Protein AF-A0A438CH50-F1 (af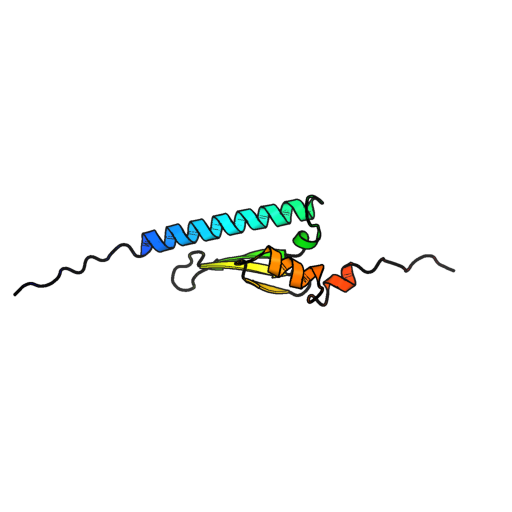db_monomer)

Foldseek 3Di:
DDDDDDDPPDPPVVLVVQLVVQVVLLVVLVVVLVCLVVVHPDVLSVQWHKDFDADPVPRGGPAIWIAGNQQRDIGGPPPVVVVSCVPQVVPPPVRNVVVPDPPPDDDDD

Mean predicted aligned error: 9.44 Å

Solvent-accessible surface area (backbone atoms only — not comparable to full-atom values): 6481 Å² total; per-residue (Å²): 139,88,78,84,82,80,72,86,75,65,64,65,60,58,52,51,54,48,21,52,53,33,52,56,52,40,53,54,46,45,50,50,20,53,33,7,67,72,69,43,72,66,53,74,38,51,45,42,44,63,42,78,38,57,32,90,88,77,62,45,44,69,42,46,31,33,29,30,78,70,75,69,49,74,42,68,46,89,50,49,70,57,50,49,40,50,34,56,74,72,46,72,36,84,53,51,62,64,70,67,53,75,88,84,79,88,82,79,135

Structure (mmCIF, N/CA/C/O backbone):
data_AF-A0A438CH50-F1
#
_entry.id   AF-A0A438CH50-F1
#
loop_
_atom_site.group_PDB
_atom_site.id
_atom_site.type_symbol
_atom_site.label_atom_id
_atom_site.label_alt_id
_atom_site.label_comp_id
_atom_site.label_asym_id
_atom_site.label_entity_id
_atom_site.label_seq_id
_atom_site.pdbx_PDB_ins_code
_atom_site.Cartn_x
_atom_site.Cartn_y
_atom_site.Cartn_z
_atom_site.occupancy
_atom_site.B_iso_or_equiv
_atom_site.auth_seq_id
_atom_site.auth_comp_id
_atom_site.auth_asym_id
_atom_site.auth_atom_id
_atom_site.pdbx_PDB_model_num
ATOM 1 N N . MET A 1 1 ? -18.270 21.814 50.744 1.00 42.91 1 MET A N 1
ATOM 2 C CA . MET A 1 1 ? -17.536 20.668 50.168 1.00 42.91 1 MET A CA 1
ATOM 3 C C . MET A 1 1 ? -17.887 20.619 48.687 1.00 42.91 1 MET A C 1
ATOM 5 O O . MET A 1 1 ? -19.049 20.393 48.382 1.00 42.91 1 MET A O 1
ATOM 9 N N . ALA A 1 2 ? -16.959 20.970 47.794 1.00 41.94 2 ALA A N 1
ATOM 10 C CA . ALA A 1 2 ? -17.196 21.007 46.349 1.00 41.94 2 ALA A CA 1
ATOM 11 C C . ALA A 1 2 ? -16.680 19.711 45.708 1.00 41.94 2 ALA A C 1
ATOM 13 O O . ALA A 1 2 ? -15.505 19.381 45.852 1.00 41.94 2 ALA A O 1
ATOM 14 N N . THR A 1 3 ? -17.556 18.981 45.023 1.00 48.38 3 THR A N 1
ATOM 15 C CA . THR A 1 3 ? -17.225 17.772 44.258 1.00 48.38 3 THR A CA 1
ATOM 16 C C . THR A 1 3 ? -17.010 18.171 42.795 1.00 48.38 3 THR A C 1
ATOM 18 O O . THR A 1 3 ? -17.902 18.803 42.224 1.00 48.3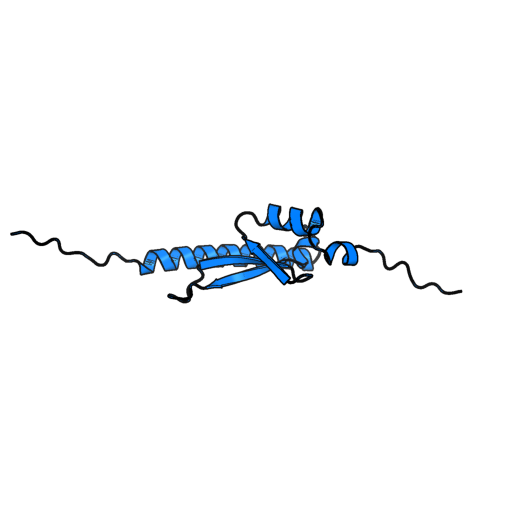8 3 THR A O 1
ATOM 21 N N . PRO A 1 4 ? -15.875 17.848 42.150 1.00 53.31 4 PRO A N 1
ATOM 22 C CA . PRO A 1 4 ? -15.704 18.133 40.734 1.00 53.31 4 PRO A CA 1
ATOM 23 C C . PRO A 1 4 ? -16.511 17.125 39.908 1.00 53.31 4 PRO A C 1
ATOM 25 O O . PRO A 1 4 ? -16.243 15.923 39.908 1.00 53.31 4 PRO A O 1
ATOM 28 N N . ASN A 1 5 ? -17.518 17.639 39.207 1.00 47.06 5 ASN A N 1
ATOM 29 C CA . ASN A 1 5 ? -18.291 16.924 38.202 1.00 47.06 5 ASN A CA 1
ATOM 30 C C . ASN A 1 5 ? -17.362 16.572 37.028 1.00 47.06 5 ASN A C 1
ATOM 32 O O . ASN A 1 5 ? -17.060 17.426 36.196 1.00 47.06 5 ASN A O 1
ATOM 36 N N . SER A 1 6 ? -16.869 15.334 36.990 1.00 49.44 6 SER A N 1
ATOM 37 C CA . SER A 1 6 ? -16.106 14.823 35.851 1.00 49.44 6 SER A CA 1
ATOM 38 C C . SER A 1 6 ? -17.081 14.552 34.711 1.00 49.44 6 SER A C 1
ATOM 40 O O . SER A 1 6 ? -17.760 13.528 34.681 1.00 49.44 6 SER A O 1
ATOM 42 N N . THR A 1 7 ? -17.198 15.508 33.797 1.00 48.53 7 THR A N 1
ATOM 43 C CA . THR A 1 7 ? -17.844 15.303 32.504 1.00 48.53 7 THR A CA 1
ATOM 44 C C . THR A 1 7 ? -17.060 14.243 31.716 1.00 48.53 7 THR A C 1
ATOM 46 O O . THR A 1 7 ? -15.835 14.352 31.616 1.00 48.53 7 THR A O 1
ATOM 49 N N . PRO A 1 8 ? -17.712 13.217 31.137 1.00 50.31 8 PRO A N 1
ATOM 50 C CA . PRO A 1 8 ? -17.058 12.317 30.199 1.00 50.31 8 PRO A CA 1
ATOM 51 C C . PRO A 1 8 ? -16.812 13.103 28.909 1.00 50.31 8 PRO A C 1
ATOM 53 O O . PRO A 1 8 ? -17.677 13.228 28.047 1.00 50.31 8 PRO A O 1
ATOM 56 N N . ILE A 1 9 ? -15.638 13.718 28.818 1.00 49.91 9 ILE A N 1
ATOM 57 C CA . ILE A 1 9 ? -15.143 14.379 27.614 1.00 49.91 9 ILE A CA 1
ATOM 58 C C . ILE A 1 9 ? -14.904 13.333 26.517 1.00 49.91 9 ILE A C 1
ATOM 60 O O . ILE A 1 9 ? -13.855 12.699 26.455 1.00 49.91 9 ILE A O 1
ATOM 64 N N . ASP A 1 10 ? -15.939 13.122 25.703 1.00 51.34 10 ASP A N 1
ATOM 65 C CA . ASP A 1 10 ? -15.912 12.956 24.242 1.00 51.34 10 ASP A CA 1
ATOM 66 C C . ASP A 1 10 ? -14.680 12.249 23.642 1.00 51.34 10 ASP A C 1
ATOM 68 O O . ASP A 1 10 ? -14.045 12.710 22.695 1.00 51.34 10 ASP A O 1
ATOM 72 N N . SER A 1 11 ? -14.321 11.091 24.193 1.00 54.03 11 SER A N 1
ATOM 73 C CA . SER A 1 11 ? -13.214 10.278 23.675 1.00 54.03 11 SER A CA 1
ATOM 74 C C . SER A 1 11 ? -13.564 9.673 22.305 1.00 54.03 11 SER A C 1
ATOM 76 O O . SER A 1 11 ? -12.678 9.386 21.507 1.00 54.03 11 SER A O 1
ATOM 78 N N . SER A 1 12 ? -14.863 9.537 22.004 1.00 59.56 12 SER A N 1
ATOM 79 C CA . SER A 1 12 ? -15.380 9.011 20.734 1.00 59.56 12 SER A CA 1
ATOM 80 C C . SER A 1 12 ? -15.120 9.923 19.530 1.00 59.56 12 SER A C 1
ATOM 82 O O . SER A 1 12 ? -14.762 9.416 18.469 1.00 59.56 12 SER A O 1
ATOM 84 N N . SER A 1 13 ? -15.266 11.246 19.660 1.00 68.12 13 SER A N 1
ATOM 85 C CA . SER A 1 13 ? -15.100 12.178 18.529 1.00 68.12 13 SER A CA 1
ATOM 86 C C . SER A 1 13 ? -13.657 12.236 18.014 1.00 68.12 13 SER A C 1
ATOM 88 O O . SER A 1 13 ? -13.411 12.251 16.803 1.00 68.12 13 SER A O 1
ATOM 90 N N . GLY A 1 14 ? -12.681 12.198 18.930 1.00 77.69 14 GLY A N 1
ATOM 91 C CA . GLY A 1 14 ? -11.257 12.178 18.587 1.00 77.69 14 GLY A CA 1
ATOM 92 C C . GLY A 1 14 ? -10.845 10.912 17.830 1.00 77.69 14 GLY A C 1
ATOM 93 O O . GLY A 1 14 ? -10.156 10.997 16.808 1.00 77.69 14 GLY A O 1
ATOM 94 N N . ASP A 1 15 ? -11.315 9.750 18.287 1.00 82.56 15 ASP A N 1
ATOM 95 C CA . ASP A 1 15 ? -11.071 8.460 17.633 1.00 82.56 15 ASP A CA 1
ATOM 96 C C . ASP A 1 15 ? -11.693 8.410 16.227 1.00 82.56 15 ASP A C 1
ATOM 98 O O . ASP A 1 15 ? -11.065 7.926 15.282 1.00 82.56 15 ASP A O 1
ATOM 102 N N . GLU A 1 16 ? -12.886 8.982 16.039 1.00 87.88 16 GLU A N 1
ATOM 103 C CA . GLU A 1 16 ? -13.551 9.018 14.733 1.00 87.88 16 GLU A CA 1
ATOM 104 C C . GLU A 1 16 ? -12.817 9.929 13.728 1.00 87.88 16 GLU A C 1
ATOM 106 O O . GLU A 1 16 ? -12.654 9.584 12.551 1.00 87.88 16 GLU A O 1
ATOM 111 N N . ALA A 1 17 ? -12.309 11.080 14.181 1.00 92.00 17 ALA A N 1
ATOM 112 C CA . ALA A 1 17 ? -11.491 11.965 13.353 1.00 92.00 17 ALA A CA 1
ATOM 113 C C . ALA A 1 17 ? -10.159 11.305 12.953 1.00 92.00 17 ALA A C 1
ATOM 115 O O . ALA A 1 17 ? -9.750 11.373 11.786 1.00 92.00 17 ALA A O 1
ATOM 116 N N . ALA A 1 18 ? -9.501 10.619 13.893 1.00 91.44 18 ALA A N 1
ATOM 117 C CA . ALA A 1 18 ? -8.286 9.855 13.624 1.00 91.44 18 ALA A CA 1
ATOM 118 C C . ALA A 1 18 ? -8.549 8.716 12.624 1.00 91.44 18 ALA A C 1
ATOM 120 O O . ALA A 1 18 ? -7.805 8.566 11.650 1.00 91.44 18 ALA A O 1
ATOM 121 N N . ALA A 1 19 ? -9.648 7.977 12.792 1.00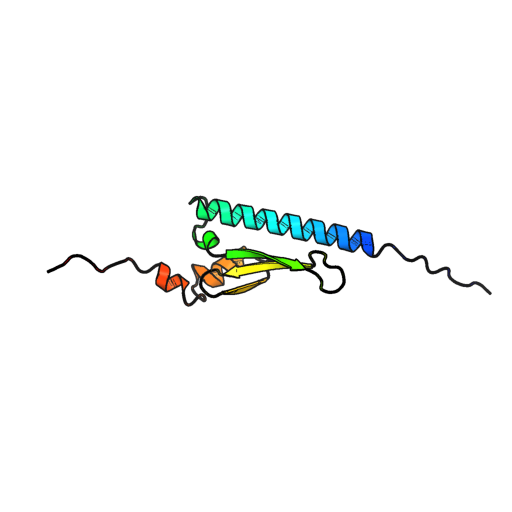 94.12 19 ALA A N 1
ATOM 122 C CA . ALA A 1 19 ? -10.079 6.926 11.877 1.00 94.12 19 ALA A CA 1
ATOM 123 C C . ALA A 1 19 ? -10.300 7.452 10.449 1.00 94.12 19 ALA A C 1
ATOM 125 O O . ALA A 1 19 ? -9.790 6.871 9.485 1.00 94.12 19 ALA A O 1
ATOM 126 N N . LYS A 1 20 ? -10.982 8.596 10.296 1.00 94.94 20 LYS A N 1
ATOM 127 C CA . LYS A 1 20 ? -11.165 9.267 8.995 1.00 94.94 20 LYS A CA 1
ATOM 128 C C . LYS A 1 20 ? -9.832 9.669 8.366 1.00 94.94 20 LYS A C 1
ATOM 130 O O . LYS A 1 20 ? -9.641 9.495 7.160 1.00 94.94 20 LYS A O 1
ATOM 135 N N . ALA A 1 21 ? -8.883 10.166 9.160 1.00 95.19 21 ALA A N 1
ATOM 136 C CA . ALA A 1 21 ? -7.546 10.500 8.674 1.00 95.19 21 ALA A CA 1
ATOM 137 C C . ALA A 1 21 ? -6.780 9.256 8.182 1.00 95.19 21 ALA A C 1
ATOM 139 O O . ALA A 1 21 ? -6.137 9.310 7.127 1.00 95.19 21 ALA A O 1
ATOM 140 N N . MET A 1 22 ? -6.885 8.126 8.893 1.00 95.44 22 MET A N 1
ATOM 141 C CA . MET A 1 22 ? -6.303 6.849 8.461 1.00 95.44 22 MET A CA 1
ATOM 142 C C . MET A 1 22 ? -6.940 6.356 7.162 1.00 95.44 22 MET A C 1
ATOM 144 O O . MET A 1 22 ? -6.219 5.994 6.231 1.00 95.44 22 MET A O 1
ATOM 148 N N . HIS A 1 23 ? -8.267 6.435 7.048 1.00 96.31 23 HIS A N 1
ATOM 149 C CA . HIS A 1 23 ? -8.977 6.070 5.824 1.00 96.31 23 HIS A CA 1
ATOM 150 C C . HIS A 1 23 ? -8.535 6.935 4.635 1.00 96.31 23 HIS A C 1
ATOM 152 O O . HIS A 1 23 ? -8.195 6.419 3.574 1.00 96.31 23 HIS A O 1
ATOM 158 N N . LYS A 1 24 ? -8.430 8.257 4.814 1.00 97.19 24 LYS A N 1
ATOM 159 C CA . LYS A 1 24 ? -7.947 9.169 3.764 1.00 97.19 24 LYS A CA 1
ATOM 160 C C . LYS A 1 24 ? -6.526 8.828 3.301 1.00 97.19 24 LYS A C 1
ATOM 162 O O . LYS A 1 24 ? -6.236 8.879 2.106 1.00 97.19 24 LYS A O 1
ATOM 167 N N . ARG A 1 25 ? -5.627 8.480 4.229 1.00 97.12 25 ARG A N 1
ATOM 168 C CA . ARG A 1 25 ? -4.264 8.029 3.893 1.00 97.12 25 ARG A CA 1
ATOM 169 C C . ARG A 1 25 ? -4.272 6.723 3.106 1.00 97.12 25 ARG A C 1
ATOM 171 O O . ARG A 1 25 ? -3.527 6.607 2.134 1.00 97.12 25 ARG A O 1
ATOM 178 N N . TYR A 1 26 ? -5.092 5.766 3.530 1.00 98.31 26 TYR A N 1
ATOM 179 C CA . TYR A 1 26 ? -5.267 4.490 2.847 1.00 98.31 26 TYR A CA 1
ATOM 180 C C . TYR A 1 26 ? -5.713 4.696 1.393 1.00 98.31 26 TYR A C 1
ATOM 182 O O . TYR A 1 26 ? -5.015 4.242 0.489 1.00 98.31 26 TYR A O 1
ATOM 190 N N . GLU A 1 27 ? -6.757 5.493 1.154 1.00 98.44 27 GLU A N 1
ATOM 191 C CA . GLU A 1 27 ? -7.246 5.815 -0.199 1.00 98.44 27 GLU A CA 1
ATOM 192 C C . GLU A 1 27 ? -6.169 6.469 -1.081 1.00 98.44 27 GLU A C 1
ATOM 194 O O . GLU A 1 27 ? -6.014 6.153 -2.268 1.00 98.44 27 GLU A O 1
ATOM 199 N N . GLY A 1 28 ? -5.359 7.357 -0.493 1.00 98.19 28 GLY A N 1
ATOM 200 C CA . GLY A 1 28 ? -4.214 7.957 -1.177 1.00 98.19 28 GLY A CA 1
ATOM 201 C C . GLY A 1 28 ? -3.205 6.909 -1.657 1.00 98.19 28 GLY A C 1
ATOM 202 O O . GLY A 1 28 ? -2.757 6.956 -2.804 1.00 98.19 28 GLY A O 1
ATOM 203 N N . LEU A 1 29 ? -2.879 5.926 -0.816 1.00 98.25 29 LEU A N 1
ATOM 204 C CA . LEU A 1 29 ? -1.964 4.836 -1.168 1.00 98.25 29 LEU A CA 1
ATOM 205 C C . LEU A 1 29 ? -2.586 3.846 -2.162 1.00 98.25 29 LEU A C 1
ATOM 207 O O . LEU A 1 29 ? -1.890 3.391 -3.070 1.00 98.25 29 LEU A O 1
ATOM 211 N N . VAL A 1 30 ? -3.887 3.561 -2.056 1.00 98.44 30 VAL A N 1
ATOM 212 C CA . VAL A 1 30 ? -4.626 2.751 -3.043 1.00 98.44 30 VAL A CA 1
ATOM 213 C C . VAL A 1 30 ? -4.553 3.408 -4.418 1.00 98.44 30 VAL A C 1
ATOM 215 O O . VAL A 1 30 ? -4.280 2.741 -5.419 1.00 98.44 30 VAL A O 1
ATOM 218 N N . THR A 1 31 ? -4.699 4.732 -4.473 1.00 98.31 31 THR A N 1
ATOM 219 C CA . THR A 1 31 ? -4.549 5.502 -5.711 1.00 98.31 31 THR A CA 1
ATOM 220 C C . THR A 1 31 ? -3.129 5.400 -6.273 1.00 98.31 31 THR A C 1
ATOM 222 O O . THR A 1 31 ? -2.966 5.183 -7.476 1.00 98.31 31 THR A O 1
ATOM 225 N N . VAL A 1 32 ? -2.095 5.522 -5.429 1.00 97.75 32 VAL A N 1
ATOM 226 C CA . VAL A 1 32 ? -0.685 5.359 -5.840 1.00 97.75 32 VAL A CA 1
ATOM 227 C C . VAL A 1 32 ? -0.449 3.971 -6.441 1.00 97.75 32 VAL A C 1
ATOM 229 O O . VAL A 1 32 ? 0.066 3.875 -7.556 1.00 97.75 32 VAL A O 1
ATOM 232 N N . ARG A 1 33 ? -0.890 2.907 -5.758 1.00 97.50 33 ARG A N 1
ATOM 233 C CA . ARG A 1 33 ? -0.783 1.527 -6.251 1.00 97.50 33 ARG A CA 1
ATOM 234 C C . ARG A 1 33 ? -1.526 1.345 -7.574 1.00 97.50 33 ARG A C 1
ATOM 236 O O . ARG A 1 33 ? -0.962 0.823 -8.530 1.00 97.50 33 ARG A O 1
ATOM 243 N N . THR A 1 34 ? -2.770 1.814 -7.658 1.00 98.12 34 THR A N 1
ATOM 244 C CA . THR A 1 34 ? -3.608 1.688 -8.862 1.00 98.12 34 THR A CA 1
ATOM 245 C C . THR A 1 34 ? -2.969 2.370 -10.067 1.00 98.12 34 THR A C 1
ATOM 247 O O . THR A 1 34 ? -2.998 1.835 -11.176 1.00 98.12 34 THR A O 1
ATOM 250 N N . LYS A 1 35 ? -2.367 3.549 -9.867 1.00 97.88 35 LYS A N 1
ATOM 251 C CA . LYS A 1 35 ? -1.614 4.238 -10.919 1.00 97.88 35 LYS A CA 1
ATOM 252 C C . LYS A 1 35 ? -0.416 3.401 -11.368 1.00 97.88 35 LYS A C 1
ATOM 254 O O . LYS A 1 35 ? -0.273 3.189 -12.569 1.00 97.88 35 LYS A O 1
ATOM 259 N N . ALA A 1 36 ? 0.366 2.862 -10.434 1.00 96.25 36 ALA A N 1
ATOM 260 C CA . ALA A 1 36 ? 1.524 2.031 -10.754 1.00 96.25 36 ALA A CA 1
ATOM 261 C C . ALA A 1 36 ? 1.154 0.748 -11.519 1.00 96.25 36 ALA A C 1
ATOM 263 O O . ALA A 1 36 ? 1.811 0.437 -12.508 1.00 96.25 36 ALA A O 1
ATOM 264 N N . ILE A 1 37 ? 0.064 0.066 -11.140 1.00 95.81 37 ILE A N 1
ATOM 265 C CA . ILE A 1 37 ? -0.471 -1.105 -11.866 1.00 95.81 37 ILE A CA 1
ATOM 266 C C . ILE A 1 37 ? -0.822 -0.743 -13.315 1.00 95.81 37 ILE A C 1
ATOM 268 O O . ILE A 1 37 ? -0.558 -1.508 -14.235 1.00 95.81 37 ILE A O 1
ATOM 272 N N . LYS A 1 38 ? -1.375 0.454 -13.536 1.00 96.56 38 LYS A N 1
ATOM 273 C CA . LYS A 1 38 ? -1.694 0.980 -14.873 1.00 96.56 38 LYS A CA 1
ATOM 274 C C . LYS A 1 38 ? -0.469 1.535 -15.622 1.00 96.56 38 LYS A C 1
ATOM 276 O O . LYS A 1 38 ? -0.645 2.225 -16.622 1.00 96.56 38 LYS A O 1
ATOM 281 N N . GLY A 1 39 ? 0.750 1.315 -15.124 1.00 93.31 39 GLY A N 1
ATOM 282 C CA . GLY A 1 39 ? 1.987 1.829 -15.721 1.00 93.31 39 GLY A CA 1
ATOM 283 C C . GLY A 1 39 ? 2.203 3.337 -15.542 1.00 93.31 39 GLY A C 1
ATOM 284 O O . GLY A 1 39 ? 3.017 3.932 -16.242 1.00 93.31 39 GLY A O 1
ATOM 285 N N . LYS A 1 40 ? 1.477 3.986 -14.624 1.00 93.25 40 LYS A N 1
ATOM 286 C CA . LYS A 1 40 ? 1.580 5.426 -14.347 1.00 93.25 40 LYS A CA 1
ATOM 287 C C . LYS A 1 40 ? 2.292 5.659 -13.013 1.00 93.25 40 LYS A C 1
ATOM 289 O O . LYS A 1 40 ? 1.760 5.348 -11.952 1.00 93.25 40 LYS A O 1
ATOM 294 N N . GLY A 1 41 ? 3.472 6.273 -13.055 1.00 92.62 41 GLY A N 1
ATOM 295 C CA . GLY A 1 41 ? 4.299 6.526 -11.870 1.00 92.62 41 GLY A CA 1
ATOM 296 C C . GLY A 1 41 ? 5.324 5.419 -11.617 1.00 92.62 41 GLY A C 1
ATOM 297 O O . GLY A 1 41 ? 5.709 4.692 -12.527 1.00 92.62 41 GLY A O 1
ATOM 29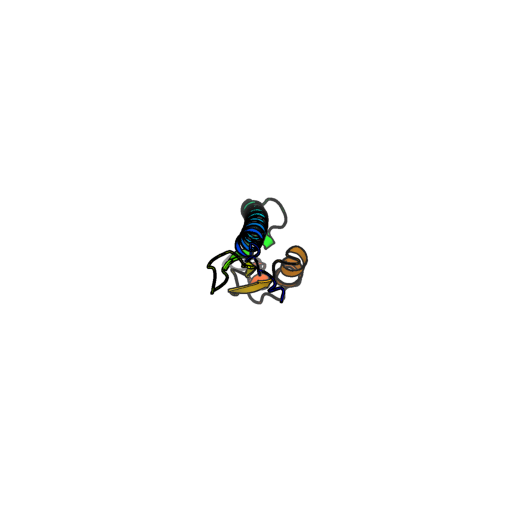8 N N . ALA A 1 42 ? 5.809 5.311 -10.380 1.00 93.94 42 ALA A N 1
ATOM 299 C CA . ALA A 1 42 ? 6.831 4.330 -10.029 1.00 93.94 42 ALA A CA 1
ATOM 300 C C . ALA A 1 42 ? 6.249 2.904 -10.010 1.00 93.94 42 ALA A C 1
ATOM 302 O O . ALA A 1 42 ? 5.516 2.541 -9.094 1.00 93.94 42 ALA A O 1
ATOM 303 N N . TRP A 1 43 ? 6.607 2.103 -11.017 1.00 92.19 43 TRP A N 1
ATOM 304 C CA . TRP A 1 43 ? 6.072 0.759 -11.281 1.00 92.19 43 TRP A CA 1
ATOM 305 C C . TRP A 1 43 ? 6.124 -0.191 -10.073 1.00 92.19 43 TRP A C 1
ATOM 307 O O . TRP A 1 43 ? 5.186 -0.949 -9.841 1.00 92.19 43 TRP A O 1
ATOM 317 N N . TYR A 1 44 ? 7.173 -0.101 -9.251 1.00 93.50 44 TYR A N 1
ATOM 318 C CA . TYR A 1 44 ? 7.370 -0.981 -8.096 1.00 93.50 44 TYR A CA 1
ATOM 319 C C . TYR A 1 44 ? 6.285 -0.832 -7.020 1.00 93.50 44 TYR A C 1
ATOM 321 O O . TYR A 1 44 ? 6.074 -1.746 -6.228 1.00 93.50 44 TYR A O 1
ATOM 329 N N . TRP A 1 45 ? 5.534 0.275 -7.013 1.00 96.88 45 TRP A N 1
ATOM 330 C CA . TRP A 1 45 ? 4.382 0.444 -6.124 1.00 96.88 45 TRP A CA 1
ATOM 331 C C . TRP A 1 45 ? 3.273 -0.584 -6.348 1.00 96.88 45 TRP A C 1
ATOM 333 O O . TRP A 1 45 ? 2.492 -0.810 -5.429 1.00 96.88 45 TRP A O 1
ATOM 343 N N . ALA A 1 46 ? 3.205 -1.233 -7.515 1.00 96.62 46 ALA A N 1
ATOM 344 C CA . ALA A 1 46 ? 2.221 -2.282 -7.783 1.00 96.62 46 ALA A CA 1
ATOM 345 C C . ALA A 1 46 ? 2.297 -3.447 -6.773 1.00 96.62 46 ALA A C 1
ATOM 347 O O . ALA A 1 46 ? 1.273 -4.061 -6.462 1.00 96.62 46 ALA A O 1
ATOM 348 N N . HIS A 1 47 ? 3.489 -3.688 -6.213 1.00 96.44 47 HIS A N 1
ATOM 349 C CA . HIS A 1 47 ? 3.773 -4.767 -5.265 1.00 96.44 47 HIS A CA 1
ATOM 350 C C . HIS A 1 47 ? 3.538 -4.394 -3.796 1.00 96.44 47 HIS A C 1
ATOM 352 O O . HIS A 1 47 ? 3.799 -5.213 -2.919 1.00 96.44 47 HIS A O 1
ATOM 358 N N . LEU A 1 48 ? 3.086 -3.171 -3.500 1.00 98.06 48 LEU A N 1
ATOM 359 C CA . LEU A 1 48 ? 2.771 -2.739 -2.138 1.00 98.06 48 LEU A CA 1
ATOM 360 C C . LEU A 1 48 ? 1.267 -2.552 -1.984 1.00 98.06 48 LEU A C 1
ATOM 362 O O . LEU A 1 48 ? 0.676 -1.640 -2.559 1.00 98.06 48 LEU A O 1
ATOM 366 N N . GLU A 1 49 ? 0.662 -3.408 -1.174 1.00 98.25 49 GLU A N 1
ATOM 367 C CA . GLU A 1 49 ? -0.751 -3.379 -0.833 1.00 98.25 49 GLU A CA 1
ATOM 368 C C . GLU A 1 49 ? -0.968 -2.524 0.419 1.00 98.25 49 GLU A C 1
ATOM 370 O O . GLU A 1 49 ? -0.428 -2.836 1.484 1.00 98.25 49 GLU A O 1
ATOM 375 N N . PRO A 1 50 ? -1.743 -1.435 0.336 1.00 98.25 50 PRO A N 1
ATOM 376 C CA . PRO A 1 50 ? -2.175 -0.710 1.520 1.00 98.25 50 PRO A CA 1
ATOM 377 C C . PRO A 1 50 ? -3.138 -1.575 2.332 1.00 98.25 50 PRO A C 1
ATOM 379 O O . PRO A 1 50 ? -4.017 -2.217 1.762 1.00 98.25 50 PRO A O 1
ATOM 382 N N . ILE A 1 51 ? -3.005 -1.559 3.657 1.00 97.94 51 ILE A N 1
ATOM 383 C CA . ILE A 1 51 ? -3.926 -2.237 4.578 1.00 97.94 51 ILE A CA 1
ATOM 384 C C . ILE A 1 51 ? -4.306 -1.305 5.732 1.00 97.94 51 ILE A C 1
ATOM 386 O O . ILE A 1 51 ? -3.467 -0.549 6.236 1.00 97.94 51 ILE A O 1
ATOM 390 N N . LEU A 1 52 ? -5.568 -1.375 6.157 1.00 96.94 52 LEU A N 1
ATOM 391 C CA . LEU A 1 52 ? -6.052 -0.749 7.384 1.00 96.94 52 LEU A CA 1
ATOM 392 C C . LEU A 1 52 ? -5.915 -1.736 8.539 1.00 96.94 52 LEU A C 1
ATOM 394 O O . LEU A 1 52 ? -6.306 -2.895 8.428 1.00 96.94 52 LEU A O 1
ATOM 398 N N . VAL A 1 53 ? -5.359 -1.266 9.650 1.00 95.94 53 VAL A N 1
ATOM 399 C CA . VAL A 1 53 ? -5.263 -2.040 10.887 1.00 95.94 53 VAL A CA 1
ATOM 400 C C . VAL A 1 53 ? -6.273 -1.467 11.878 1.00 95.94 53 VAL A C 1
ATOM 402 O O . VAL A 1 53 ? -6.098 -0.315 12.292 1.00 95.94 53 VAL A O 1
ATOM 405 N N . PRO A 1 54 ? -7.322 -2.222 12.245 1.00 94.75 54 PRO A N 1
ATOM 406 C CA . PRO A 1 54 ? -8.298 -1.775 13.227 1.00 94.75 54 PRO A CA 1
ATOM 407 C C . PRO A 1 54 ? -7.719 -1.821 14.645 1.00 94.75 54 PRO A C 1
ATOM 409 O O . PRO A 1 54 ? -6.794 -2.579 14.945 1.00 94.75 54 PRO A O 1
ATOM 412 N N . ASN A 1 55 ? -8.270 -0.994 15.523 1.00 92.25 55 ASN A N 1
ATOM 413 C CA . ASN A 1 55 ? -8.088 -1.115 16.959 1.00 92.25 55 ASN A CA 1
ATOM 414 C C . ASN A 1 55 ? -8.883 -2.343 17.456 1.00 92.25 55 ASN A C 1
ATOM 416 O O . ASN A 1 55 ? -10.069 -2.423 17.136 1.00 92.25 55 ASN A O 1
ATOM 420 N N . PRO A 1 56 ? -8.289 -3.292 18.206 1.00 91.69 56 PRO A N 1
ATOM 421 C CA . PRO A 1 56 ? -9.031 -4.442 18.731 1.00 91.69 56 PRO A CA 1
ATOM 422 C C . PRO A 1 56 ? -10.185 -4.049 19.666 1.00 91.69 56 PRO A C 1
ATOM 424 O O . PRO A 1 56 ? -11.177 -4.767 19.709 1.00 91.69 56 PRO A O 1
ATOM 427 N N . ASP A 1 57 ? -10.080 -2.915 20.366 1.00 90.56 57 ASP A N 1
ATOM 428 C CA . ASP A 1 57 ? -11.083 -2.493 21.349 1.00 90.56 57 ASP A CA 1
ATOM 429 C C . ASP A 1 57 ? -12.264 -1.753 20.701 1.00 90.56 57 ASP A C 1
ATOM 431 O O . ASP A 1 57 ? -13.415 -1.953 21.078 1.00 90.56 57 ASP A O 1
ATOM 435 N N . THR A 1 58 ? -11.989 -0.891 19.714 1.00 90.25 58 THR A N 1
ATOM 436 C CA . THR A 1 58 ? -13.004 -0.007 19.105 1.00 90.25 58 THR A CA 1
ATOM 437 C C . THR A 1 58 ? -13.419 -0.419 17.694 1.00 90.25 58 THR A C 1
ATOM 439 O O . THR A 1 58 ? -14.386 0.114 17.159 1.00 90.25 58 THR A O 1
ATOM 442 N N . GLY A 1 59 ? -12.676 -1.318 17.041 1.00 90.81 59 GLY A N 1
ATOM 443 C CA . GLY A 1 59 ? -12.871 -1.694 15.635 1.00 90.81 59 GLY A CA 1
ATOM 444 C C . GLY A 1 59 ? -12.506 -0.600 14.622 1.00 90.81 59 GLY A C 1
ATOM 445 O O . GLY A 1 59 ? -12.416 -0.874 13.425 1.00 90.81 59 GLY A O 1
ATOM 446 N N . LEU A 1 60 ? -12.248 0.631 15.075 1.00 92.75 60 LEU A N 1
ATOM 447 C CA . LEU A 1 60 ? -11.919 1.761 14.213 1.00 92.75 60 LEU A CA 1
ATOM 448 C C . LEU A 1 60 ? -10.488 1.656 13.655 1.00 92.75 60 LEU A C 1
ATOM 450 O O . LEU A 1 60 ? -9.591 1.155 14.338 1.00 92.75 60 LEU A O 1
ATOM 454 N N . PRO A 1 61 ? -10.226 2.152 12.431 1.00 94.31 61 PRO A N 1
ATOM 455 C CA . PRO A 1 61 ? -8.881 2.215 11.866 1.00 94.31 61 PRO A CA 1
ATOM 456 C C . PRO A 1 61 ? -7.873 2.949 12.765 1.00 94.31 61 PRO A C 1
ATOM 458 O O . PRO A 1 61 ? -7.938 4.164 12.932 1.00 94.31 61 PRO A O 1
ATOM 461 N N . LYS A 1 62 ? -6.878 2.218 13.277 1.00 94.06 62 LYS A N 1
ATOM 462 C CA . LYS A 1 62 ? -5.811 2.747 14.143 1.00 94.06 62 LYS A CA 1
ATOM 463 C C . LYS A 1 62 ? -4.539 3.094 13.376 1.00 94.06 62 LYS A C 1
ATOM 465 O O . LYS A 1 62 ? -3.791 3.985 13.772 1.00 94.06 62 LYS A O 1
ATOM 470 N N . ALA A 1 63 ? -4.258 2.371 12.294 1.00 95.31 63 ALA A N 1
ATOM 471 C CA . ALA A 1 63 ? -3.061 2.587 11.492 1.00 95.31 63 ALA A CA 1
ATOM 472 C C . ALA A 1 63 ? -3.249 2.162 10.034 1.00 95.31 63 ALA A C 1
ATOM 474 O O . ALA A 1 63 ? -4.053 1.287 9.717 1.00 95.31 63 ALA A O 1
ATOM 475 N N . VAL A 1 64 ? -2.422 2.741 9.164 1.00 97.69 64 VAL A N 1
ATOM 476 C CA . VAL A 1 64 ? -2.234 2.292 7.781 1.00 97.69 64 VAL A CA 1
ATOM 477 C C . VAL A 1 64 ? -0.868 1.625 7.670 1.00 97.69 64 VAL A C 1
ATOM 479 O O . VAL A 1 64 ? 0.138 2.164 8.146 1.00 97.69 64 VAL A O 1
ATOM 482 N N . LYS A 1 65 ? -0.819 0.456 7.036 1.00 98.19 65 LYS A N 1
ATOM 483 C CA . LYS A 1 65 ? 0.421 -0.274 6.750 1.00 98.19 65 LYS A CA 1
ATOM 484 C C . LYS A 1 65 ? 0.523 -0.590 5.259 1.00 98.19 65 LYS A C 1
ATOM 486 O O . LYS A 1 65 ? -0.449 -0.464 4.519 1.00 98.19 65 LYS A O 1
ATOM 491 N N . LEU A 1 66 ? 1.719 -0.976 4.831 1.00 98.44 66 LEU A N 1
ATOM 492 C CA . LEU A 1 66 ? 1.999 -1.477 3.489 1.00 98.44 66 LEU A CA 1
ATOM 493 C C . LEU A 1 66 ? 2.444 -2.930 3.594 1.00 98.44 66 LEU A C 1
ATOM 495 O O . LEU A 1 66 ? 3.377 -3.223 4.338 1.00 98.44 66 LEU A O 1
ATOM 499 N N . LYS A 1 67 ? 1.803 -3.819 2.846 1.00 98.31 67 LYS A N 1
ATOM 500 C CA . LYS A 1 67 ? 2.169 -5.226 2.720 1.00 98.31 67 LYS A CA 1
ATOM 501 C C . LYS A 1 67 ? 2.812 -5.460 1.359 1.00 98.31 67 LYS A C 1
ATOM 503 O O . LYS A 1 67 ? 2.263 -5.057 0.341 1.00 98.31 67 LYS A O 1
ATOM 508 N N . CYS A 1 68 ? 3.978 -6.087 1.324 1.00 97.75 68 CYS A N 1
ATOM 509 C CA . CYS A 1 68 ? 4.596 -6.500 0.072 1.00 97.75 68 CYS A CA 1
ATOM 510 C C . CYS A 1 68 ? 3.913 -7.767 -0.446 1.00 97.75 68 CYS A C 1
ATOM 512 O O . CYS A 1 68 ? 3.975 -8.786 0.228 1.00 97.75 68 CYS A O 1
ATOM 514 N N . SER A 1 69 ? 3.326 -7.742 -1.643 1.00 96.62 69 SER A N 1
ATOM 515 C CA . SER A 1 69 ? 2.644 -8.909 -2.230 1.00 96.62 69 SER A CA 1
ATOM 516 C C . SER A 1 69 ? 3.599 -9.999 -2.734 1.00 96.62 69 SER A C 1
ATOM 518 O O . SER A 1 69 ? 3.159 -11.015 -3.259 1.00 96.62 69 SER A O 1
ATOM 520 N N . LEU A 1 70 ? 4.913 -9.763 -2.662 1.00 95.50 70 LEU A N 1
ATOM 521 C CA . LEU A 1 70 ? 5.933 -10.709 -3.120 1.00 95.50 70 LEU A CA 1
ATOM 522 C C . LEU A 1 70 ? 6.511 -11.545 -1.980 1.00 95.50 70 LEU A C 1
ATOM 524 O O . LEU A 1 70 ? 6.892 -12.689 -2.197 1.00 95.50 70 LEU A O 1
ATOM 528 N N . CYS A 1 71 ? 6.643 -10.973 -0.785 1.00 95.81 71 CYS A N 1
ATOM 529 C CA . CYS A 1 71 ? 7.228 -11.656 0.373 1.00 95.81 71 CYS A CA 1
ATOM 530 C C . CYS A 1 71 ? 6.379 -11.542 1.641 1.00 95.81 71 CYS A C 1
ATOM 532 O O . CYS A 1 71 ? 6.842 -11.915 2.713 1.00 95.81 71 CYS A O 1
ATOM 534 N N . GLU A 1 72 ? 5.172 -10.986 1.536 1.00 96.69 72 GLU A N 1
ATOM 535 C CA . GLU A 1 72 ? 4.203 -10.816 2.622 1.00 96.69 72 GLU A CA 1
ATOM 536 C C . GLU A 1 72 ? 4.676 -9.928 3.789 1.00 96.69 72 GLU A C 1
ATOM 538 O O . GLU A 1 72 ? 3.957 -9.759 4.773 1.00 96.69 72 GLU A O 1
ATOM 543 N N . ALA A 1 73 ? 5.854 -9.301 3.678 1.00 97.12 73 ALA A N 1
ATOM 544 C CA . ALA A 1 73 ? 6.385 -8.400 4.693 1.00 97.12 73 ALA A CA 1
ATOM 545 C C . ALA A 1 73 ? 5.485 -7.169 4.874 1.00 97.12 73 ALA A C 1
ATOM 547 O O . ALA A 1 73 ? 5.016 -6.577 3.899 1.00 97.12 73 ALA A O 1
ATOM 548 N N . VAL A 1 74 ? 5.274 -6.761 6.128 1.00 97.88 74 VAL A N 1
ATOM 549 C CA . VAL A 1 74 ? 4.393 -5.645 6.489 1.00 97.88 74 VAL A CA 1
ATOM 550 C C . VAL A 1 74 ? 5.197 -4.509 7.114 1.00 97.88 74 VAL A C 1
ATOM 552 O O . VAL A 1 74 ? 5.966 -4.709 8.051 1.00 97.88 74 VAL A O 1
ATOM 555 N N . PHE A 1 75 ? 4.964 -3.289 6.640 1.00 97.62 75 PHE A N 1
ATOM 556 C CA . PHE A 1 75 ? 5.695 -2.087 7.022 1.00 97.62 75 PHE A CA 1
ATOM 557 C C . PHE A 1 75 ? 4.754 -0.966 7.458 1.00 97.62 75 PHE A C 1
ATOM 559 O O . PHE A 1 75 ? 3.603 -0.883 7.027 1.00 97.62 75 PHE A O 1
ATOM 566 N N . SER A 1 76 ? 5.264 -0.043 8.271 1.00 95.50 76 SER A N 1
ATOM 567 C CA . SER A 1 76 ? 4.556 1.206 8.563 1.00 95.50 76 SER A CA 1
ATOM 568 C C . SER A 1 76 ? 4.424 2.082 7.310 1.00 95.50 76 SER A C 1
ATOM 570 O O . SER A 1 76 ? 5.366 2.206 6.520 1.00 95.50 76 SER A O 1
ATOM 572 N N . ALA A 1 77 ? 3.272 2.744 7.166 1.00 96.00 77 ALA A N 1
ATOM 573 C CA . ALA A 1 77 ? 3.025 3.743 6.129 1.00 96.00 77 ALA A CA 1
ATOM 574 C C . ALA A 1 77 ? 3.329 5.190 6.579 1.00 96.00 77 ALA A C 1
ATOM 576 O O . ALA A 1 77 ? 2.886 6.135 5.929 1.00 96.00 77 ALA A O 1
ATOM 577 N N . SER A 1 78 ? 4.077 5.400 7.671 1.00 93.44 78 SER A N 1
ATOM 578 C CA . SER A 1 78 ? 4.461 6.754 8.117 1.00 93.44 78 SER A CA 1
ATOM 579 C C . SER A 1 78 ? 5.389 7.470 7.129 1.00 93.44 78 SER A C 1
ATOM 581 O O . SER A 1 78 ? 5.303 8.686 6.984 1.00 93.44 78 SER A O 1
ATOM 583 N N . ASN A 1 79 ? 6.258 6.723 6.438 1.00 96.81 79 ASN A N 1
ATOM 584 C CA . ASN A 1 79 ? 7.080 7.225 5.335 1.00 96.81 79 ASN A CA 1
ATOM 585 C C . ASN A 1 79 ? 7.041 6.226 4.162 1.00 96.81 79 ASN A C 1
ATOM 587 O O . ASN A 1 79 ? 7.972 5.436 3.974 1.00 96.81 79 ASN A O 1
ATOM 591 N N . PRO A 1 80 ? 5.939 6.226 3.394 1.00 96.19 80 PRO A N 1
ATOM 592 C CA . PRO A 1 80 ? 5.642 5.172 2.432 1.00 96.19 80 PRO A CA 1
ATOM 593 C C . PRO A 1 80 ? 6.675 5.153 1.287 1.00 96.19 80 PRO A C 1
ATOM 595 O O . PRO A 1 80 ? 7.094 4.082 0.851 1.00 96.19 80 PRO A O 1
ATOM 598 N N . SER A 1 81 ? 7.184 6.318 0.871 1.00 95.81 81 SER A N 1
ATOM 599 C CA . SER A 1 81 ? 8.239 6.442 -0.145 1.00 95.81 81 SER A CA 1
ATOM 600 C C . SER A 1 81 ? 9.565 5.808 0.277 1.00 95.81 81 SER A C 1
ATOM 602 O O . SER A 1 81 ? 10.2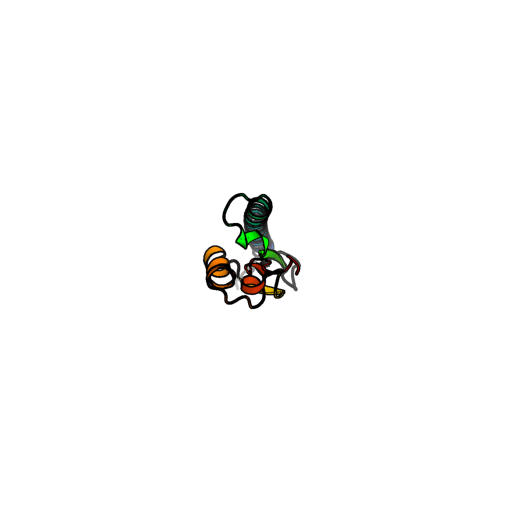02 5.132 -0.538 1.00 95.81 81 SER A O 1
ATOM 604 N N . ARG A 1 82 ? 9.983 5.999 1.539 1.00 96.12 82 ARG A N 1
ATOM 605 C CA . ARG A 1 82 ? 11.193 5.358 2.074 1.00 96.12 82 ARG A CA 1
ATOM 606 C C . ARG A 1 82 ? 11.010 3.848 2.136 1.00 96.12 82 ARG A C 1
ATOM 608 O O . ARG A 1 82 ? 11.844 3.136 1.594 1.00 96.12 82 ARG A O 1
ATOM 615 N N . THR A 1 83 ? 9.902 3.375 2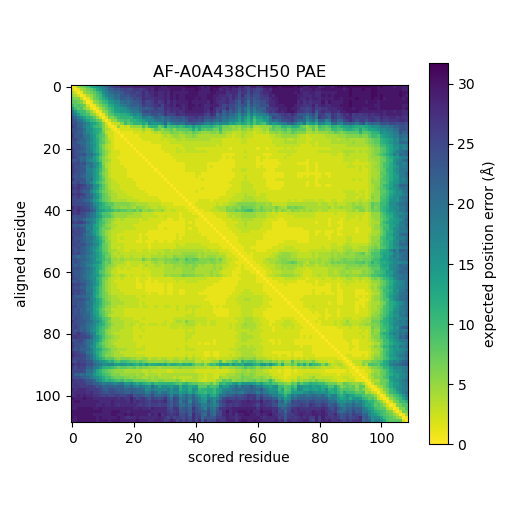.706 1.00 96.25 83 THR A N 1
ATOM 616 C CA . THR A 1 83 ? 9.564 1.944 2.757 1.00 96.25 83 THR A CA 1
ATOM 617 C C . THR A 1 83 ? 9.653 1.297 1.376 1.00 96.25 83 THR A C 1
ATOM 619 O O . THR A 1 83 ? 10.346 0.298 1.208 1.00 96.25 83 THR A O 1
ATOM 622 N N . ALA A 1 84 ? 9.012 1.893 0.368 1.00 96.06 84 ALA A N 1
ATOM 623 C CA . ALA A 1 84 ? 9.014 1.347 -0.983 1.00 96.06 84 ALA A CA 1
ATOM 624 C C . ALA A 1 84 ? 10.414 1.321 -1.612 1.00 96.06 84 ALA A C 1
ATOM 626 O O . ALA A 1 84 ? 10.796 0.341 -2.251 1.00 96.06 84 ALA A O 1
ATOM 627 N N . SER A 1 85 ? 11.192 2.386 -1.409 1.00 93.81 85 SER A N 1
ATOM 628 C CA . SER A 1 85 ? 12.539 2.492 -1.970 1.00 93.81 85 SER A CA 1
ATOM 629 C C . SER A 1 85 ? 13.502 1.509 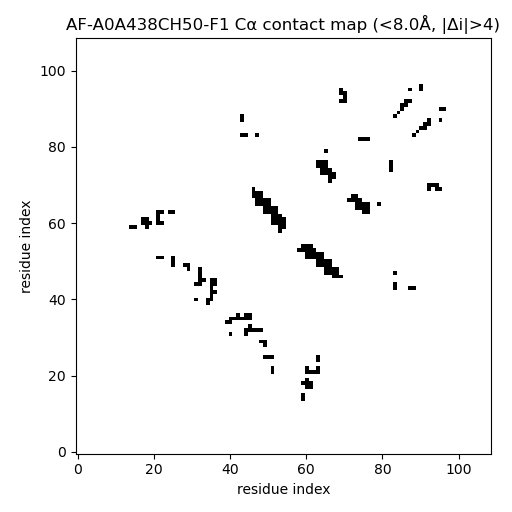-1.317 1.00 93.81 85 SER A C 1
ATOM 631 O O . SER A 1 85 ? 14.218 0.814 -2.024 1.00 93.81 85 SER A O 1
ATOM 633 N N . GLU A 1 86 ? 13.507 1.410 0.010 1.00 95.12 86 GLU A N 1
ATOM 634 C CA . GLU A 1 86 ? 14.391 0.480 0.716 1.00 95.12 86 GLU A CA 1
ATOM 635 C C . GLU A 1 86 ? 14.008 -0.971 0.421 1.00 95.12 86 GLU A C 1
ATOM 637 O O . GLU A 1 86 ? 14.876 -1.803 0.165 1.00 95.12 86 GLU A O 1
ATOM 642 N N . HIS A 1 87 ? 12.709 -1.278 0.406 1.00 96.00 87 HIS A N 1
ATOM 643 C CA . HIS A 1 87 ? 12.272 -2.652 0.226 1.00 96.00 87 HIS A CA 1
ATOM 644 C C . HIS A 1 87 ? 12.433 -3.160 -1.201 1.00 96.00 87 HIS A C 1
ATOM 646 O O . HIS A 1 87 ? 13.002 -4.226 -1.427 1.00 96.00 87 HIS A O 1
ATOM 652 N N . LEU A 1 88 ? 11.951 -2.387 -2.170 1.00 93.94 88 LEU A N 1
ATOM 653 C CA . LEU A 1 88 ? 11.880 -2.827 -3.556 1.00 93.94 88 LEU A CA 1
ATOM 654 C C . LEU A 1 88 ? 13.058 -2.275 -4.353 1.00 93.94 88 LEU A C 1
ATOM 656 O O . LEU A 1 88 ? 13.849 -3.036 -4.897 1.00 93.94 88 LEU A O 1
ATOM 660 N N . LYS A 1 89 ? 13.252 -0.953 -4.364 1.00 88.75 89 LYS A N 1
ATOM 661 C CA . LYS A 1 89 ? 14.270 -0.329 -5.225 1.00 88.75 89 LYS A CA 1
ATOM 662 C C . LYS A 1 89 ? 15.711 -0.662 -4.811 1.00 88.75 89 LYS A C 1
ATOM 664 O O . LYS A 1 89 ? 16.534 -0.913 -5.682 1.00 88.75 89 LYS A O 1
ATOM 669 N N . ARG A 1 90 ? 16.024 -0.655 -3.511 1.00 87.75 90 ARG A N 1
ATOM 670 C CA . ARG A 1 90 ? 17.334 -1.070 -2.975 1.00 87.75 90 ARG A CA 1
ATOM 671 C C . ARG A 1 90 ? 17.447 -2.583 -2.785 1.00 87.75 90 ARG A C 1
ATOM 673 O O . ARG A 1 90 ? 18.559 -3.080 -2.661 1.00 87.75 90 ARG A O 1
ATOM 680 N N . GLY A 1 91 ? 16.320 -3.298 -2.795 1.00 85.31 91 GLY A N 1
ATOM 681 C CA . GLY A 1 91 ? 16.293 -4.755 -2.888 1.00 85.31 91 GLY A CA 1
ATOM 682 C C . GLY A 1 91 ? 16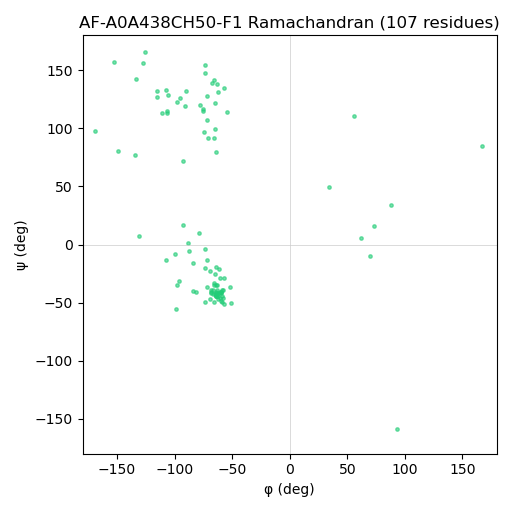.373 -5.519 -1.566 1.00 85.31 91 GLY A C 1
ATOM 683 O O . GLY A 1 91 ? 16.932 -6.610 -1.563 1.00 85.31 91 GLY A O 1
ATOM 684 N N . THR A 1 92 ? 15.807 -5.026 -0.452 1.00 91.69 92 THR A N 1
ATOM 685 C CA . THR A 1 92 ? 15.649 -5.900 0.737 1.00 91.69 92 THR A CA 1
ATOM 686 C C . THR A 1 92 ? 14.560 -6.964 0.557 1.00 91.69 92 THR A C 1
ATOM 688 O O . THR A 1 92 ? 14.494 -7.913 1.333 1.00 91.69 92 THR A O 1
ATOM 691 N N . CYS A 1 93 ? 13.703 -6.841 -0.462 1.00 94.06 93 CYS A N 1
ATOM 692 C CA . CYS A 1 93 ? 12.750 -7.880 -0.829 1.00 94.06 93 CYS A CA 1
ATOM 693 C C . CYS A 1 93 ? 13.452 -9.040 -1.560 1.00 94.06 93 CYS A C 1
ATOM 695 O O . CYS A 1 93 ? 13.918 -8.841 -2.688 1.00 94.06 93 CYS A O 1
ATOM 697 N N . PRO A 1 94 ? 13.456 -10.267 -1.000 1.00 91.31 94 PRO A N 1
ATOM 698 C CA . PRO A 1 94 ? 14.139 -11.409 -1.615 1.00 91.31 94 PRO A CA 1
ATOM 699 C C . PRO A 1 94 ? 13.517 -11.820 -2.959 1.00 91.31 94 PRO A C 1
ATOM 701 O O . PRO A 1 94 ? 14.201 -12.360 -3.823 1.00 91.31 94 PRO A O 1
ATOM 704 N N . ASN A 1 95 ? 12.233 -11.512 -3.164 1.00 91.31 95 ASN A N 1
ATOM 705 C CA . ASN A 1 95 ? 11.465 -11.941 -4.334 1.00 91.31 95 ASN A CA 1
ATOM 706 C C . ASN A 1 95 ? 11.344 -10.858 -5.421 1.00 91.31 95 ASN A C 1
ATOM 708 O O . ASN A 1 95 ? 10.882 -11.141 -6.523 1.00 91.31 95 ASN A O 1
ATOM 712 N N . PHE A 1 96 ? 11.778 -9.622 -5.150 1.00 87.88 96 PHE A N 1
ATOM 713 C CA . PHE A 1 96 ? 11.667 -8.513 -6.105 1.00 87.88 96 PHE A CA 1
ATOM 714 C C . PHE A 1 96 ? 12.790 -8.510 -7.150 1.00 87.88 96 PHE A C 1
ATOM 716 O O . PHE A 1 96 ? 12.532 -8.311 -8.333 1.00 87.88 96 PHE A O 1
ATOM 723 N N . SER A 1 97 ? 14.030 -8.799 -6.738 1.00 74.75 97 SER A N 1
ATOM 724 C CA . SER A 1 97 ? 15.164 -8.930 -7.670 1.00 74.75 97 SER A CA 1
ATOM 725 C C . SER A 1 97 ? 14.971 -10.106 -8.640 1.00 74.75 97 SER A C 1
ATOM 727 O O . SER A 1 97 ? 15.297 -10.011 -9.822 1.00 74.75 97 SER A O 1
ATOM 729 N N . SER A 1 98 ? 14.342 -11.192 -8.175 1.00 62.31 98 SER A N 1
ATOM 730 C CA . SER A 1 98 ? 13.952 -12.327 -9.021 1.00 62.31 98 SER A CA 1
ATOM 731 C C . SER A 1 98 ? 12.930 -11.941 -10.097 1.00 62.31 98 SER A C 1
ATOM 733 O O . SER A 1 98 ? 13.017 -12.442 -11.213 1.00 62.31 98 SER A O 1
ATOM 735 N N . ALA A 1 99 ? 12.012 -11.013 -9.802 1.00 60.41 99 ALA A N 1
ATOM 736 C CA . ALA A 1 99 ? 11.019 -10.519 -10.761 1.00 60.41 99 ALA A CA 1
ATOM 737 C C . ALA A 1 99 ? 11.613 -9.585 -11.835 1.00 60.41 99 ALA A C 1
ATOM 739 O O . ALA A 1 99 ? 11.017 -9.408 -12.893 1.00 60.41 99 ALA A O 1
ATOM 740 N N . LEU A 1 100 ? 12.789 -9.000 -11.577 1.00 63.53 100 LEU A N 1
ATOM 741 C CA . LEU A 1 100 ? 13.524 -8.156 -12.525 1.00 63.53 100 LEU A CA 1
ATOM 742 C C . LEU A 1 100 ? 14.464 -8.941 -13.443 1.00 63.53 100 LEU A C 1
ATOM 744 O O . LEU A 1 100 ? 15.070 -8.346 -14.337 1.00 63.53 100 LEU A O 1
ATOM 748 N N . ARG A 1 101 ? 14.615 -10.257 -13.240 1.00 55.56 101 ARG A N 1
ATOM 749 C CA . ARG A 1 101 ? 15.432 -11.069 -14.141 1.00 55.56 101 ARG A CA 1
ATOM 750 C C . ARG A 1 101 ? 14.764 -11.069 -15.519 1.00 55.56 101 ARG A C 1
ATOM 752 O O . ARG A 1 101 ? 13.611 -11.493 -15.616 1.00 55.56 101 ARG A O 1
ATOM 759 N N . PRO A 1 102 ? 15.447 -10.625 -16.589 1.00 49.66 102 PRO A N 1
ATOM 760 C CA . PRO A 1 102 ? 14.944 -10.873 -17.926 1.00 49.66 102 PRO A CA 1
ATOM 761 C C . PRO A 1 102 ? 14.785 -12.386 -18.082 1.00 49.66 102 PRO A C 1
ATOM 763 O O . PRO A 1 102 ? 15.668 -13.150 -17.683 1.00 49.66 102 PRO A O 1
ATOM 766 N N . ILE A 1 103 ? 13.651 -12.811 -18.636 1.00 50.38 103 ILE A N 1
ATOM 767 C CA . ILE A 1 103 ? 13.416 -14.190 -19.069 1.00 50.38 103 ILE A CA 1
ATOM 768 C C . ILE A 1 103 ? 14.409 -14.461 -20.209 1.00 50.38 103 ILE A C 1
ATOM 770 O O . ILE A 1 103 ? 14.086 -14.347 -21.384 1.00 50.38 103 ILE A O 1
ATOM 774 N N . SER A 1 104 ? 15.666 -14.741 -19.873 1.00 59.50 104 SER A N 1
ATOM 775 C CA . SER A 1 104 ? 16.662 -15.249 -20.809 1.00 59.50 104 SER A CA 1
ATOM 776 C C . SER A 1 104 ? 16.629 -16.760 -20.727 1.00 59.50 104 SER A C 1
ATOM 778 O O . SER A 1 104 ? 17.502 -17.385 -20.130 1.00 59.50 104 SER A O 1
ATOM 780 N N . THR A 1 105 ? 15.573 -17.360 -21.258 1.00 56.94 105 THR A N 1
ATOM 781 C CA . THR A 1 105 ? 15.544 -18.788 -21.577 1.00 56.94 105 THR A CA 1
ATOM 782 C C . THR A 1 105 ? 14.300 -19.026 -22.407 1.00 56.94 105 THR A C 1
ATOM 784 O O . THR A 1 105 ? 13.209 -19.011 -21.866 1.00 56.94 105 THR A O 1
ATOM 787 N N . TYR A 1 106 ? 14.469 -19.068 -23.729 1.00 56.72 106 TYR A N 1
ATOM 788 C CA . TYR A 1 106 ? 13.876 -20.026 -24.673 1.00 56.72 106 TYR A CA 1
ATOM 789 C C . TYR A 1 106 ? 14.087 -19.507 -26.106 1.00 56.72 106 TYR A C 1
ATOM 791 O O . TYR A 1 106 ? 13.225 -18.879 -26.713 1.00 56.72 106 TYR A O 1
ATOM 799 N N . ARG A 1 107 ? 15.265 -19.808 -26.656 1.00 47.94 107 ARG A N 1
ATOM 800 C CA . ARG A 1 107 ? 15.442 -20.180 -28.069 1.00 47.94 107 ARG A CA 1
ATOM 801 C C . ARG A 1 107 ? 16.639 -21.135 -28.089 1.00 47.94 107 ARG A C 1
ATOM 803 O O . ARG A 1 107 ? 17.758 -20.686 -27.888 1.00 47.94 107 ARG A O 1
ATOM 810 N N . LEU A 1 108 ? 16.389 -22.400 -27.744 1.00 58.88 108 LEU A N 1
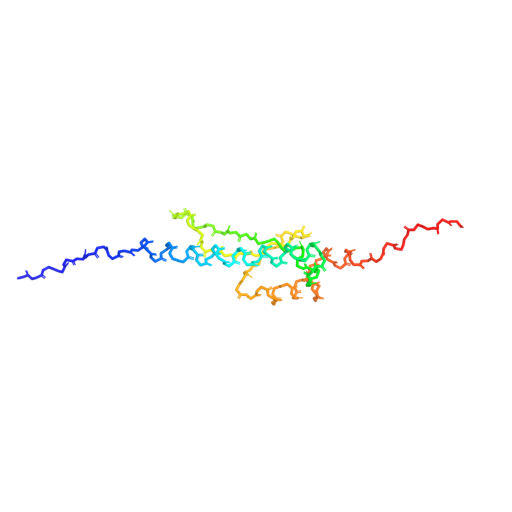ATOM 811 C CA . LEU A 1 108 ? 16.170 -23.520 -28.674 1.00 58.88 108 LEU A CA 1
ATOM 812 C C . LEU A 1 108 ? 17.343 -23.682 -29.647 1.00 58.88 108 LEU A C 1
ATOM 814 O O . LEU A 1 108 ? 17.481 -22.836 -30.522 1.00 58.88 108 LEU A O 1
ATOM 818 N N . LEU A 1 109 ? 18.075 -24.787 -29.427 1.00 56.31 109 LEU A N 1
ATOM 819 C CA . LEU A 1 109 ? 18.942 -25.562 -30.331 1.00 56.31 109 LEU A CA 1
ATOM 820 C C . LEU A 1 109 ? 19.899 -24.781 -31.242 1.00 56.31 109 LEU A C 1
ATOM 822 O O . LEU A 1 109 ? 19.432 -24.145 -32.208 1.00 56.31 109 LEU A O 1
#

Sequence (109 aa):
MATPNSTPIDSSSGDEAAAKAMHKRYEGLVTVRTKAIKGKGAWYWAHLEPILVPNPDTGLPKAVKLKCSLCEAVFSASNPSRTASEHLKRGTCPNFSSALRPISTYRLL

Organism: Vitis vinifera (NCBI:txid29760)

pLDDT: mean 85.11, std 17.8, range [41.94, 98.44]

Radius of gyration: 20.96 Å; Cα contacts (8 Å, |Δi|>4): 121; chains: 1; bounding box: 37×47×80 Å

Secondary structure (DSSP, 8-state):
----------HHHHHHHHHHHHHHHHHHHHHHHHHHHTT-S-GGGGGEEEEEEE-TTT-SEEEEEEEETTT--EEESSSHHHHHIIIIIS---TTHHHHTS--------

InterPro domains:
  IPR058269 Domain of unknown function DUF7963 [PF25908] (14-97)